Protein AF-A0A4R1XBB3-F1 (afdb_monomer_lite)

Foldseek 3Di:
DDPVVLVVVVVVVVVVLVVVVVVLVCVVVPCPNLVVQVPDPDDDVNHRPSVVVVVVSVVSVVVSVVVVVVVCVVSVVDPPPPPVD

pLDDT: mean 82.63, std 11.22, range [43.59, 96.31]

Organism: Acinetobacter calcoaceticus (NCBI:txid471)

Secondary structure (DSSP, 8-state):
--HHHHHHHHHHHHHHHHHHHHHHHHHHH-HHHHHHHHT---EETTEEHHHHHHHHHHHHHHHHHHHHHHHHHHTT-SPPTTTT-

Radius of gyration: 18.5 Å; chains: 1; bounding box: 52×24×48 Å

Structure (mmCIF, N/CA/C/O backbone):
data_AF-A0A4R1XBB3-F1
#
_entry.id   AF-A0A4R1XBB3-F1
#
loop_
_atom_site.group_PDB
_atom_site.id
_atom_site.type_symbol
_atom_site.label_atom_id
_atom_site.label_alt_id
_atom_site.label_comp_id
_atom_site.label_asym_id
_atom_site.label_entity_id
_atom_site.label_seq_id
_atom_site.pdbx_PDB_ins_code
_atom_site.Cartn_x
_atom_site.Cartn_y
_atom_site.Cartn_z
_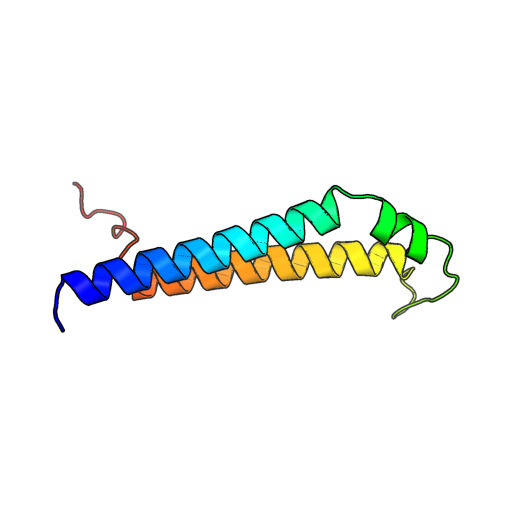atom_site.occupancy
_atom_site.B_iso_or_equiv
_atom_site.auth_seq_id
_atom_site.auth_comp_id
_atom_site.auth_asym_id
_atom_site.auth_atom_id
_atom_site.pdbx_PDB_model_num
ATOM 1 N N . MET A 1 1 ? -13.746 -3.209 30.655 1.00 53.84 1 MET A N 1
ATOM 2 C CA . MET A 1 1 ? -12.871 -2.254 29.933 1.00 53.84 1 MET A CA 1
ATOM 3 C C . M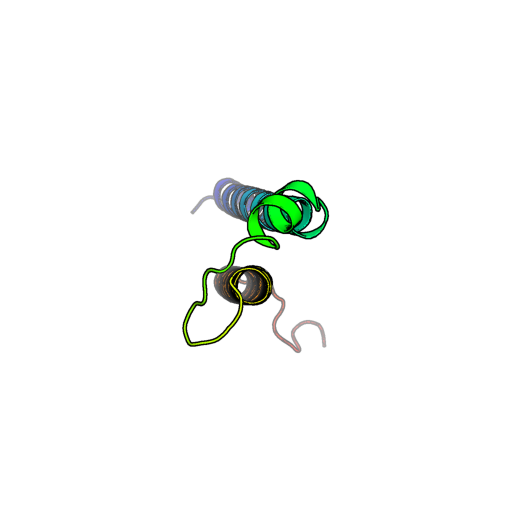ET A 1 1 ? -13.597 -0.910 29.857 1.00 53.84 1 MET A C 1
ATOM 5 O O . MET A 1 1 ? -14.794 -0.917 29.625 1.00 53.84 1 MET A O 1
ATOM 9 N N . ASN A 1 2 ? -12.948 0.222 30.146 1.00 57.34 2 ASN A N 1
ATOM 10 C CA . ASN A 1 2 ? -13.622 1.530 30.238 1.00 57.34 2 ASN A CA 1
ATOM 11 C C . ASN A 1 2 ? -13.989 2.064 28.833 1.00 57.34 2 ASN A C 1
ATOM 13 O O . ASN A 1 2 ? -13.103 2.153 27.982 1.00 57.34 2 ASN A O 1
ATOM 17 N N . ASN A 1 3 ? -15.250 2.457 28.597 1.00 66.25 3 ASN A N 1
ATOM 18 C CA . ASN A 1 3 ? -15.776 2.878 27.280 1.00 66.25 3 ASN A CA 1
ATOM 19 C C . ASN A 1 3 ? -14.957 3.993 26.596 1.00 66.25 3 ASN A C 1
ATOM 21 O O . ASN A 1 3 ? -14.896 4.070 25.370 1.00 66.25 3 ASN A O 1
ATOM 25 N N . ARG A 1 4 ? -14.272 4.841 27.376 1.00 72.00 4 ARG A N 1
ATOM 26 C CA . ARG A 1 4 ? -13.365 5.877 26.849 1.00 72.00 4 ARG A CA 1
ATOM 27 C C . ARG A 1 4 ? -12.109 5.314 26.182 1.00 72.00 4 ARG A C 1
ATOM 29 O O . ARG A 1 4 ? -11.691 5.830 25.151 1.00 72.00 4 ARG A O 1
ATOM 36 N N . ASN A 1 5 ? -11.517 4.267 26.751 1.00 74.12 5 ASN A N 1
ATOM 37 C CA . ASN A 1 5 ? -10.299 3.668 26.202 1.00 74.12 5 ASN A CA 1
ATOM 38 C C . ASN A 1 5 ? -10.595 2.929 24.893 1.00 74.12 5 ASN A C 1
ATOM 40 O O . ASN A 1 5 ? -9.793 2.991 23.969 1.00 74.12 5 ASN A O 1
ATOM 44 N N . TYR A 1 6 ? -11.783 2.327 24.801 1.00 73.44 6 TYR A N 1
ATOM 45 C CA . TYR A 1 6 ? -12.270 1.631 23.612 1.00 73.44 6 TYR A CA 1
ATOM 46 C C . TYR A 1 6 ? -12.448 2.561 22.402 1.00 73.44 6 TYR A C 1
ATOM 48 O O . TYR A 1 6 ? -11.905 2.315 21.328 1.00 73.44 6 TYR A O 1
ATOM 56 N N . LYS A 1 7 ? -13.129 3.702 22.581 1.00 78.25 7 LYS A N 1
ATOM 57 C CA . LYS A 1 7 ? -13.269 4.692 21.498 1.00 78.25 7 LYS A CA 1
ATOM 58 C C . LYS A 1 7 ? -11.922 5.261 21.050 1.00 78.25 7 LYS A C 1
ATOM 60 O O . LYS A 1 7 ? -11.719 5.519 19.868 1.00 78.25 7 LYS A O 1
ATOM 65 N N . LYS A 1 8 ? -10.986 5.435 21.988 1.00 83.25 8 LYS A N 1
ATOM 66 C CA . LYS A 1 8 ? -9.646 5.947 21.688 1.00 83.25 8 LYS A CA 1
ATOM 67 C C . LYS A 1 8 ? -8.831 4.965 20.839 1.00 83.25 8 LYS A C 1
ATOM 69 O O . LYS A 1 8 ? -8.169 5.404 19.904 1.00 83.25 8 LYS A O 1
ATOM 74 N N . SER A 1 9 ? -8.896 3.658 21.113 1.00 81.12 9 SER A N 1
ATOM 75 C CA . SER A 1 9 ? -8.212 2.648 20.288 1.00 81.12 9 SER A CA 1
ATOM 76 C C . SER A 1 9 ? -8.749 2.596 18.856 1.00 81.12 9 SER A C 1
ATOM 78 O O . SER A 1 9 ? -7.955 2.488 17.926 1.00 81.12 9 SER A O 1
ATOM 80 N N . ILE A 1 10 ? -10.061 2.768 18.671 1.00 84.06 10 ILE A N 1
ATOM 81 C CA . ILE A 1 10 ? -10.697 2.826 17.345 1.00 84.06 10 ILE A CA 1
ATOM 82 C C . ILE A 1 10 ? -10.222 4.052 16.554 1.00 84.06 10 ILE A C 1
ATOM 84 O O . ILE A 1 10 ? -9.825 3.939 15.397 1.00 84.06 10 ILE A O 1
ATOM 88 N N . GLN A 1 11 ? -10.182 5.229 17.186 1.00 86.19 11 GLN A N 1
ATOM 89 C CA . GLN A 1 11 ? -9.682 6.444 16.530 1.00 86.19 11 GLN A CA 1
ATOM 90 C C . GLN A 1 11 ? -8.215 6.314 16.113 1.00 86.19 11 GLN A C 1
ATOM 92 O O . GLN A 1 11 ? -7.847 6.710 15.010 1.00 86.19 11 GLN A O 1
ATOM 97 N N . ILE A 1 12 ? -7.380 5.735 16.980 1.00 88.62 12 ILE A N 1
ATOM 98 C CA . ILE A 1 12 ? -5.964 5.503 16.685 1.00 88.62 12 ILE A CA 1
ATOM 99 C C . ILE A 1 12 ? -5.817 4.540 15.499 1.00 88.62 12 ILE A C 1
ATOM 101 O O . ILE A 1 12 ? -5.093 4.862 14.559 1.00 88.62 12 ILE A O 1
ATOM 105 N N . LYS A 1 13 ? -6.546 3.412 15.501 1.00 89.19 13 LYS A N 1
ATOM 106 C CA . LYS A 1 13 ? -6.616 2.456 14.380 1.00 89.19 13 LYS A CA 1
ATOM 107 C C . LYS A 1 13 ? -6.923 3.180 13.063 1.00 89.19 13 LYS A C 1
ATOM 109 O O . LYS A 1 13 ? -6.160 3.058 12.108 1.00 89.19 13 LYS A O 1
ATOM 114 N N . ASN A 1 14 ? -7.976 3.998 13.037 1.00 89.12 14 ASN A N 1
ATOM 115 C CA . ASN A 1 14 ? -8.411 4.697 11.824 1.00 89.12 14 ASN A CA 1
ATOM 116 C C . ASN A 1 14 ? -7.382 5.720 11.327 1.00 89.12 14 ASN A C 1
ATOM 118 O O . ASN A 1 14 ? -7.178 5.843 10.122 1.00 89.12 14 ASN A O 1
ATOM 122 N N . ILE A 1 15 ? -6.689 6.417 12.232 1.00 93.19 15 ILE A N 1
ATOM 123 C CA . ILE A 1 15 ? -5.599 7.333 11.861 1.00 93.19 15 ILE A CA 1
ATOM 124 C C . ILE A 1 15 ? -4.446 6.566 11.206 1.00 93.19 15 ILE A C 1
ATOM 126 O O . ILE A 1 15 ? -3.930 7.011 10.182 1.00 93.19 15 ILE A O 1
ATOM 130 N N . PHE A 1 16 ? -4.063 5.409 11.753 1.00 92.81 16 PHE A N 1
ATOM 131 C CA . PHE A 1 16 ? -3.011 4.577 11.166 1.00 92.81 16 PHE A CA 1
ATOM 132 C C . PHE A 1 16 ? -3.374 4.086 9.760 1.00 92.81 16 PHE A C 1
ATOM 134 O O . PHE A 1 16 ? -2.560 4.233 8.848 1.00 92.81 16 PHE A O 1
ATOM 141 N N . PHE A 1 17 ? -4.587 3.559 9.558 1.00 92.62 17 PHE A N 1
ATOM 142 C CA . PHE A 1 17 ? -5.030 3.120 8.228 1.00 92.62 17 PHE A CA 1
ATOM 143 C C . PHE A 1 17 ? -5.157 4.285 7.247 1.00 92.62 17 PHE A C 1
ATOM 145 O O . PHE A 1 17 ? -4.709 4.175 6.109 1.00 92.62 17 PHE A O 1
ATOM 152 N N . SER A 1 18 ? -5.687 5.426 7.690 1.00 92.88 18 SER A N 1
ATOM 153 C CA . SER A 1 18 ? -5.767 6.637 6.869 1.00 92.88 18 SER A CA 1
ATOM 154 C C . SER A 1 18 ? -4.382 7.096 6.406 1.00 92.88 18 SER A C 1
ATOM 156 O O . SER A 1 18 ? -4.171 7.335 5.217 1.00 92.88 18 SER A O 1
ATOM 158 N N . LEU A 1 19 ? -3.399 7.127 7.313 1.00 96.31 19 LEU A N 1
ATOM 159 C CA . LEU A 1 19 ? -2.022 7.477 6.971 1.00 96.31 19 LEU A CA 1
ATOM 160 C C . LEU A 1 19 ? -1.385 6.454 6.017 1.0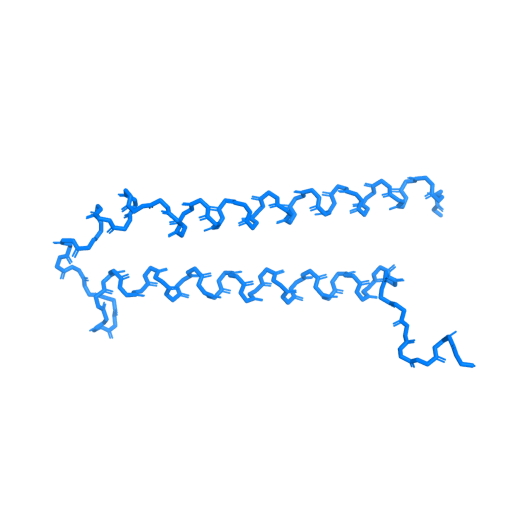0 96.31 19 LEU A C 1
ATOM 162 O O . LEU A 1 19 ? -0.696 6.843 5.077 1.00 96.31 19 LEU A O 1
ATOM 166 N N . TYR A 1 20 ? -1.639 5.161 6.227 1.00 94.00 20 TYR A N 1
ATOM 167 C CA . TYR A 1 20 ? -1.191 4.089 5.336 1.00 94.00 20 TYR A CA 1
ATOM 168 C C . TYR A 1 20 ? -1.735 4.254 3.909 1.00 94.00 20 TYR A C 1
ATOM 170 O O . TYR A 1 20 ? -0.960 4.248 2.950 1.00 94.00 20 TYR A O 1
ATOM 178 N N . PHE A 1 21 ? -3.045 4.470 3.755 1.00 93.69 21 PHE A N 1
ATOM 179 C CA . PHE A 1 21 ? -3.660 4.693 2.445 1.00 93.69 21 PHE A CA 1
ATOM 180 C C . PHE A 1 21 ? -3.195 6.001 1.805 1.00 93.69 21 PHE A C 1
ATOM 182 O O . PHE A 1 21 ? -2.965 6.038 0.599 1.00 93.69 21 PHE A O 1
ATOM 189 N N . LEU A 1 22 ? -2.995 7.056 2.596 1.00 94.44 22 LEU A N 1
ATOM 190 C CA . LEU A 1 22 ? -2.460 8.326 2.113 1.00 94.44 22 LEU A CA 1
ATOM 191 C C . LEU A 1 22 ? -1.037 8.161 1.569 1.00 94.44 22 LEU A C 1
ATOM 193 O O . LEU A 1 22 ? -0.728 8.691 0.505 1.00 94.44 22 LEU A O 1
ATOM 197 N N . LEU A 1 23 ? -0.184 7.384 2.241 1.00 93.19 23 LEU A N 1
ATOM 198 C CA . LEU A 1 23 ? 1.156 7.062 1.745 1.00 93.19 23 LEU A CA 1
ATOM 199 C C . LEU A 1 23 ? 1.102 6.237 0.456 1.00 93.19 23 LEU A C 1
ATOM 201 O O . LEU A 1 23 ? 1.799 6.576 -0.500 1.00 93.19 23 LEU A O 1
ATOM 205 N N . LEU A 1 24 ? 0.252 5.205 0.394 1.00 92.19 24 LEU A N 1
ATOM 206 C CA . LEU A 1 24 ? 0.026 4.440 -0.839 1.00 92.19 24 LEU A CA 1
ATOM 207 C C . LEU A 1 24 ? -0.449 5.340 -1.984 1.00 92.19 24 LEU A C 1
ATOM 209 O O . LEU A 1 24 ? -0.001 5.181 -3.119 1.00 92.19 24 LEU A O 1
ATOM 213 N N . LEU A 1 25 ? -1.312 6.312 -1.689 1.00 91.38 25 LEU A N 1
ATOM 214 C CA . LEU A 1 25 ? -1.819 7.269 -2.663 1.00 91.38 25 LEU A CA 1
ATOM 215 C C . LEU A 1 25 ? -0.724 8.228 -3.129 1.00 91.38 25 LEU A C 1
ATOM 217 O O . LEU A 1 25 ? -0.599 8.445 -4.328 1.00 91.38 25 LEU A O 1
ATOM 221 N N . ILE A 1 26 ? 0.120 8.743 -2.232 1.00 91.38 26 ILE A N 1
ATOM 222 C CA . ILE A 1 26 ? 1.288 9.552 -2.615 1.00 91.38 26 ILE A CA 1
ATOM 223 C C . ILE A 1 26 ? 2.210 8.737 -3.527 1.00 91.38 26 ILE A C 1
ATOM 225 O O . ILE A 1 26 ? 2.599 9.216 -4.587 1.00 91.38 26 ILE A O 1
ATOM 229 N N . ILE A 1 27 ? 2.519 7.493 -3.168 1.00 87.69 27 ILE A N 1
ATOM 230 C CA . ILE A 1 27 ? 3.367 6.590 -3.963 1.00 87.69 27 ILE A CA 1
ATOM 231 C C . ILE A 1 27 ? 2.740 6.309 -5.343 1.00 87.69 27 ILE A C 1
ATOM 233 O O . ILE A 1 27 ? 3.443 6.232 -6.350 1.00 87.69 27 ILE A O 1
ATOM 237 N N . THR A 1 28 ? 1.413 6.211 -5.402 1.00 87.25 28 THR A N 1
ATOM 238 C CA . THR A 1 28 ? 0.652 5.989 -6.639 1.00 87.25 28 THR A CA 1
ATOM 239 C C . THR A 1 28 ? 0.600 7.231 -7.533 1.00 87.25 28 THR A C 1
ATOM 241 O O . THR A 1 28 ? 0.769 7.133 -8.745 1.00 87.25 28 THR A O 1
ATOM 244 N N . VAL A 1 29 ? 0.347 8.403 -6.948 1.00 86.06 29 VAL A N 1
ATOM 245 C CA . VAL A 1 29 ? 0.104 9.663 -7.669 1.00 86.06 29 VAL A CA 1
ATOM 246 C C . VAL A 1 29 ? 1.407 10.361 -8.045 1.00 86.06 29 VAL A C 1
ATOM 248 O O . VAL A 1 29 ? 1.441 11.089 -9.033 1.00 86.06 29 VAL A O 1
ATOM 251 N N . THR A 1 30 ? 2.491 10.150 -7.292 1.00 82.31 30 THR A N 1
ATOM 252 C CA . THR A 1 30 ? 3.767 10.828 -7.543 1.00 82.31 30 THR A CA 1
ATOM 253 C C . THR A 1 30 ? 4.619 10.007 -8.516 1.00 82.31 30 THR A C 1
ATOM 255 O O . THR A 1 30 ? 5.193 8.988 -8.125 1.00 82.31 30 THR A O 1
ATOM 258 N N . PRO A 1 31 ? 4.793 10.452 -9.775 1.00 67.50 31 PRO A N 1
ATOM 259 C CA . PRO A 1 31 ? 5.485 9.662 -10.787 1.00 67.50 31 PRO A CA 1
ATOM 260 C C . PRO A 1 31 ? 6.997 9.562 -10.546 1.00 67.50 31 PRO A C 1
ATOM 262 O O . PRO A 1 31 ? 7.639 8.727 -11.170 1.00 67.50 31 PRO A O 1
ATOM 265 N N . ASN A 1 32 ? 7.581 10.353 -9.636 1.00 72.31 32 ASN A N 1
ATOM 266 C CA . ASN A 1 32 ? 9.021 10.317 -9.345 1.00 72.31 32 ASN A CA 1
ATOM 267 C C . ASN A 1 32 ? 9.522 8.924 -8.936 1.00 72.31 32 ASN A C 1
ATOM 269 O O . ASN A 1 32 ? 10.608 8.529 -9.354 1.00 72.31 32 ASN A O 1
ATOM 273 N N . PHE A 1 33 ? 8.735 8.160 -8.172 1.00 69.06 33 PHE A N 1
ATOM 274 C CA . PHE A 1 33 ? 9.105 6.784 -7.828 1.00 69.06 33 PHE A CA 1
ATOM 275 C C . PHE A 1 33 ? 8.985 5.849 -9.031 1.00 69.06 33 PHE A C 1
ATOM 277 O O . PHE A 1 33 ? 9.876 5.044 -9.276 1.00 69.06 33 PHE A O 1
ATOM 284 N N . TYR A 1 34 ? 7.929 5.997 -9.828 1.00 72.69 34 TYR A N 1
ATOM 285 C CA . TYR A 1 34 ? 7.705 5.175 -11.014 1.00 72.69 34 TYR A CA 1
ATOM 286 C C . TYR A 1 34 ? 8.763 5.409 -12.105 1.00 72.69 34 TYR A C 1
ATOM 288 O O . TYR A 1 34 ? 9.326 4.448 -12.623 1.00 72.69 34 TYR A O 1
ATOM 296 N N . ILE A 1 35 ? 9.085 6.669 -12.414 1.00 72.56 35 ILE A N 1
ATOM 297 C CA . ILE A 1 35 ? 10.045 7.054 -13.463 1.00 72.56 35 ILE A CA 1
ATOM 298 C C . ILE A 1 35 ? 11.464 6.586 -13.115 1.00 72.56 35 ILE A C 1
ATOM 300 O O . ILE A 1 35 ? 12.203 6.148 -13.996 1.00 72.56 35 ILE A O 1
ATOM 304 N N . GLY A 1 36 ? 11.838 6.612 -11.830 1.00 72.44 36 GLY A N 1
ATOM 305 C CA . GLY A 1 36 ? 13.136 6.103 -11.377 1.00 72.44 36 GLY A CA 1
ATOM 306 C C . GLY A 1 36 ? 13.326 4.600 -11.616 1.00 72.44 36 GLY A C 1
ATOM 307 O O . GLY A 1 36 ? 14.456 4.131 -11.716 1.00 72.44 36 GLY A O 1
ATOM 308 N N . ILE A 1 37 ? 12.229 3.849 -11.742 1.00 70.62 37 ILE A N 1
ATOM 309 C CA . ILE A 1 37 ? 12.230 2.388 -11.870 1.00 70.62 37 ILE A CA 1
ATOM 310 C C . ILE A 1 37 ? 11.815 1.952 -13.291 1.00 70.62 37 ILE A C 1
ATOM 312 O O . ILE A 1 37 ? 12.198 0.874 -13.740 1.00 70.62 37 ILE A O 1
ATOM 316 N N . SER A 1 38 ? 11.084 2.785 -14.044 1.00 69.19 38 SER A N 1
ATOM 317 C CA . SER A 1 38 ? 10.544 2.449 -15.371 1.00 69.19 38 SER A CA 1
ATOM 318 C C . SER A 1 38 ? 11.609 2.258 -16.451 1.00 69.19 38 SER A C 1
ATOM 320 O O . SER A 1 38 ? 11.376 1.526 -17.406 1.00 69.19 38 SER A O 1
ATOM 322 N N . GLY A 1 39 ? 12.773 2.901 -16.312 1.00 70.81 39 GLY A N 1
ATOM 323 C CA . GLY A 1 39 ? 13.923 2.711 -17.207 1.00 70.81 39 GLY A CA 1
ATOM 324 C C . GLY A 1 39 ? 14.794 1.499 -16.861 1.00 70.81 39 GLY A C 1
ATOM 325 O O . GLY A 1 39 ? 15.782 1.237 -17.545 1.00 70.81 39 GLY A O 1
ATOM 326 N N . SER A 1 40 ? 14.468 0.778 -15.786 1.00 76.75 40 SER A N 1
ATOM 327 C CA . SER A 1 40 ? 15.249 -0.367 -15.332 1.00 76.75 40 SER A CA 1
ATOM 328 C C . SER A 1 40 ? 15.023 -1.584 -16.241 1.00 76.75 40 SER A C 1
ATOM 330 O O . SER A 1 40 ? 13.872 -1.978 -16.438 1.00 76.75 40 SER A O 1
ATOM 332 N N . PRO A 1 41 ? 16.083 -2.250 -16.742 1.00 78.31 41 PRO A N 1
ATOM 333 C CA . PRO A 1 41 ? 15.961 -3.484 -17.526 1.00 78.31 41 PRO A CA 1
ATOM 334 C C . PRO A 1 41 ? 15.648 -4.720 -16.663 1.00 78.31 41 PRO A C 1
ATOM 336 O O . PRO A 1 41 ? 15.670 -5.846 -17.154 1.00 78.31 41 PRO A O 1
ATOM 339 N N . TRP A 1 42 ? 15.409 -4.537 -15.362 1.00 82.00 42 TRP A N 1
ATOM 340 C CA . TRP A 1 42 ? 15.197 -5.636 -14.430 1.00 82.00 42 TRP A CA 1
ATOM 341 C C . TRP A 1 42 ? 13.820 -6.277 -14.619 1.00 82.00 42 TRP A C 1
ATOM 343 O O . TRP A 1 42 ? 12.788 -5.602 -14.679 1.00 82.00 42 TRP A O 1
ATOM 353 N N . LEU A 1 43 ? 13.820 -7.608 -14.667 1.00 86.00 43 LEU A N 1
ATOM 354 C CA . LEU A 1 43 ? 12.632 -8.441 -14.802 1.00 86.00 43 LEU A CA 1
ATOM 355 C C . LEU A 1 43 ? 12.439 -9.258 -13.526 1.00 86.00 43 LEU A C 1
ATOM 357 O O . LEU A 1 43 ? 13.369 -9.910 -13.052 1.00 86.00 43 LEU A O 1
ATOM 361 N N . ILE A 1 44 ? 11.216 -9.266 -13.004 1.00 83.88 44 ILE A N 1
ATOM 362 C CA . ILE A 1 44 ? 10.792 -10.162 -11.926 1.00 83.88 44 ILE A CA 1
ATOM 363 C C . ILE A 1 44 ? 9.789 -11.133 -12.536 1.00 83.88 44 ILE A C 1
ATOM 365 O O . ILE A 1 44 ? 8.740 -10.711 -13.011 1.00 83.88 44 ILE A O 1
ATOM 369 N N . LEU A 1 45 ? 10.117 -12.431 -12.558 1.00 85.44 45 LEU A N 1
ATOM 370 C CA . LEU A 1 45 ? 9.260 -13.476 -13.148 1.00 85.44 45 LEU A CA 1
ATOM 371 C C . LEU A 1 45 ? 8.865 -13.192 -14.617 1.00 85.44 45 LEU A C 1
ATOM 373 O O . LEU A 1 45 ? 7.785 -13.562 -15.064 1.00 85.44 45 LEU A O 1
ATOM 377 N N . GLY A 1 46 ? 9.733 -12.505 -15.370 1.00 86.38 46 GLY A N 1
ATOM 378 C CA . GLY A 1 46 ? 9.465 -12.093 -16.756 1.00 86.38 46 GLY A CA 1
ATOM 379 C C . GLY A 1 46 ? 8.60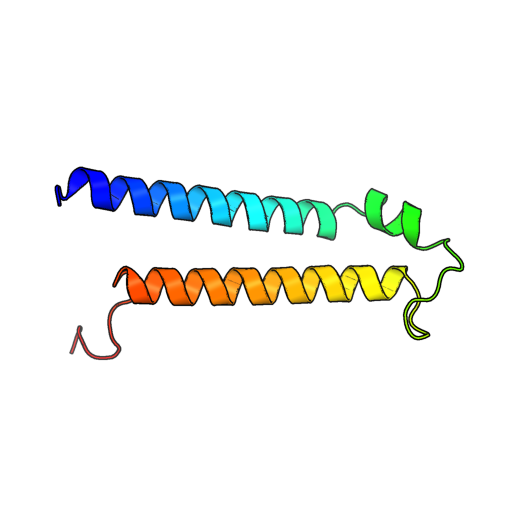6 -10.831 -16.899 1.00 86.38 46 GLY A C 1
ATOM 380 O O . GLY A 1 46 ? 8.387 -10.372 -18.016 1.00 86.38 46 GLY A O 1
ATOM 381 N N . ILE A 1 47 ? 8.160 -10.236 -15.791 1.00 85.06 47 ILE A N 1
ATOM 382 C CA . ILE A 1 47 ? 7.407 -8.983 -15.771 1.00 85.06 47 ILE A CA 1
ATOM 383 C C . ILE A 1 47 ? 8.387 -7.823 -15.524 1.00 85.06 47 ILE A C 1
ATOM 385 O O . ILE A 1 47 ? 9.200 -7.901 -14.595 1.00 85.06 47 ILE A O 1
ATOM 389 N N . PRO A 1 48 ? 8.328 -6.736 -16.315 1.00 88.19 48 PRO A N 1
ATOM 390 C CA . PRO A 1 48 ? 9.090 -5.519 -16.053 1.00 88.19 48 PRO A CA 1
ATOM 391 C C . PRO A 1 48 ? 8.883 -5.036 -14.621 1.00 88.19 48 PRO A C 1
ATOM 393 O O . PRO A 1 48 ? 7.748 -4.968 -14.142 1.00 88.19 48 PRO A O 1
ATOM 396 N N . LEU A 1 49 ? 9.967 -4.629 -13.959 1.00 83.75 49 LEU A N 1
ATOM 397 C CA . LEU A 1 49 ? 9.931 -4.112 -12.587 1.00 83.75 49 LEU A CA 1
ATOM 398 C C . LEU A 1 49 ? 8.881 -2.998 -12.403 1.00 83.75 49 LEU A C 1
ATOM 400 O O . LEU A 1 49 ? 8.215 -2.911 -11.375 1.00 83.75 49 LEU A O 1
ATOM 404 N N . SER A 1 50 ? 8.682 -2.199 -13.451 1.00 84.38 50 SER A N 1
ATOM 405 C CA . SER A 1 50 ? 7.684 -1.133 -13.526 1.00 84.38 50 SER A CA 1
ATOM 406 C C . SER A 1 50 ? 6.235 -1.631 -13.400 1.00 84.38 50 SER A C 1
ATOM 408 O O . SER A 1 50 ? 5.434 -1.012 -12.707 1.00 84.38 50 SER A O 1
ATOM 410 N N . LEU A 1 51 ? 5.893 -2.773 -14.007 1.00 86.06 51 LEU A N 1
ATOM 411 C CA . LEU A 1 51 ? 4.572 -3.399 -13.863 1.00 86.06 51 LEU A CA 1
ATOM 412 C C . LEU A 1 51 ? 4.425 -4.085 -12.502 1.00 86.06 51 LEU A C 1
ATOM 414 O O . LEU A 1 51 ? 3.379 -3.981 -11.867 1.00 86.06 51 LEU A O 1
ATOM 418 N N . PHE A 1 52 ? 5.485 -4.741 -12.025 1.00 87.88 52 PHE A N 1
ATOM 419 C CA . PHE A 1 52 ? 5.493 -5.378 -10.708 1.00 87.88 52 PHE A CA 1
ATOM 420 C C . PHE A 1 52 ? 5.218 -4.376 -9.573 1.00 87.88 52 PHE A C 1
ATOM 422 O O . PHE A 1 52 ? 4.483 -4.690 -8.640 1.00 87.88 52 PHE A O 1
ATOM 429 N N . TYR A 1 53 ? 5.732 -3.148 -9.688 1.00 87.69 53 TYR A N 1
ATOM 430 C CA . TYR A 1 53 ? 5.441 -2.042 -8.771 1.00 87.69 53 TYR A CA 1
ATOM 431 C C . TYR A 1 53 ? 3.934 -1.765 -8.627 1.00 87.69 53 TYR A C 1
ATOM 433 O O . TYR A 1 53 ? 3.426 -1.681 -7.509 1.00 87.69 53 TYR A O 1
ATOM 441 N N . TRP A 1 54 ? 3.196 -1.695 -9.739 1.00 88.44 54 TRP A N 1
ATOM 442 C CA . TRP A 1 54 ? 1.745 -1.476 -9.716 1.00 88.44 54 TRP A CA 1
ATOM 443 C C . TRP A 1 54 ? 0.988 -2.644 -9.089 1.00 88.44 54 TRP A C 1
ATOM 445 O O . TRP A 1 54 ? 0.068 -2.428 -8.300 1.00 88.44 54 TRP A O 1
ATOM 455 N N . PHE A 1 55 ? 1.401 -3.880 -9.385 1.00 91.19 55 PHE A N 1
ATOM 456 C CA . PHE A 1 55 ? 0.825 -5.059 -8.742 1.00 91.19 55 PHE A CA 1
ATOM 457 C C . PHE A 1 55 ? 1.073 -5.062 -7.233 1.00 91.19 55 PHE A C 1
ATOM 459 O O . PHE A 1 55 ? 0.153 -5.352 -6.472 1.00 91.19 55 PHE A O 1
ATOM 466 N N . ALA A 1 56 ? 2.270 -4.683 -6.783 1.00 90.75 56 ALA A N 1
ATOM 467 C CA . ALA A 1 56 ? 2.580 -4.581 -5.361 1.00 90.75 56 ALA A CA 1
ATOM 468 C C . ALA A 1 56 ? 1.681 -3.554 -4.653 1.00 90.75 56 ALA A C 1
ATOM 470 O O . ALA A 1 56 ? 1.126 -3.857 -3.598 1.00 90.75 56 ALA A O 1
ATOM 471 N N . ILE A 1 57 ? 1.468 -2.381 -5.261 1.00 91.75 57 ILE A N 1
ATOM 472 C CA . ILE A 1 57 ? 0.552 -1.354 -4.739 1.00 91.75 57 ILE A CA 1
ATOM 473 C C . ILE A 1 57 ? -0.885 -1.877 -4.682 1.00 91.75 57 ILE A C 1
ATOM 475 O O . ILE A 1 57 ? -1.549 -1.712 -3.662 1.00 91.75 57 ILE A O 1
ATOM 479 N N . ALA A 1 58 ? -1.366 -2.531 -5.743 1.00 93.69 58 ALA A N 1
ATOM 480 C CA . ALA A 1 58 ? -2.720 -3.081 -5.787 1.00 93.69 58 ALA A CA 1
ATOM 481 C C . ALA A 1 58 ? -2.941 -4.162 -4.715 1.00 93.69 58 ALA A C 1
ATOM 483 O O . ALA A 1 58 ? -3.973 -4.169 -4.045 1.00 93.69 58 ALA A O 1
ATOM 484 N N . VAL A 1 59 ? -1.956 -5.040 -4.511 1.00 95.50 59 VAL A N 1
ATOM 485 C CA . VAL A 1 59 ? -1.989 -6.068 -3.460 1.00 95.50 59 VAL A CA 1
ATOM 486 C C . VAL A 1 59 ? -1.968 -5.430 -2.073 1.00 95.50 59 VAL A C 1
ATOM 488 O O . VAL A 1 59 ? -2.766 -5.815 -1.222 1.00 95.50 59 VAL A O 1
ATOM 491 N N . MET A 1 60 ? -1.111 -4.431 -1.844 1.00 94.38 60 MET A N 1
ATOM 492 C CA . MET A 1 60 ? -1.079 -3.676 -0.586 1.00 94.38 60 MET A CA 1
ATOM 493 C C . MET A 1 60 ? -2.415 -2.979 -0.308 1.00 94.38 60 MET A C 1
ATOM 495 O O . MET A 1 60 ? -2.928 -3.068 0.804 1.00 94.38 60 MET A O 1
ATOM 499 N N . LEU A 1 61 ? -3.019 -2.355 -1.321 1.00 94.81 61 LEU A N 1
ATOM 500 C CA . LEU A 1 61 ? -4.327 -1.716 -1.209 1.00 94.81 61 LEU A CA 1
ATOM 501 C C . LEU A 1 61 ? -5.415 -2.730 -0.832 1.00 94.81 61 LEU A C 1
ATOM 503 O O . LEU A 1 61 ? -6.150 -2.513 0.131 1.00 94.81 61 LEU A O 1
ATOM 507 N N . MET A 1 62 ? -5.494 -3.843 -1.566 1.00 94.88 62 MET A N 1
ATOM 508 C CA . MET A 1 62 ? -6.464 -4.909 -1.313 1.00 94.88 62 MET A CA 1
ATOM 509 C C . MET A 1 62 ? -6.300 -5.478 0.099 1.00 94.88 62 MET A C 1
ATOM 511 O O . MET A 1 62 ? -7.273 -5.575 0.840 1.00 94.88 62 MET A O 1
ATOM 515 N N . PHE A 1 63 ? -5.064 -5.778 0.498 1.00 95.88 63 PHE A N 1
ATOM 516 C CA . PHE A 1 63 ? -4.757 -6.285 1.830 1.00 95.88 63 PHE A CA 1
ATOM 517 C C . PHE A 1 63 ? -5.128 -5.281 2.928 1.00 95.88 63 PHE A C 1
ATOM 519 O O . PHE A 1 63 ? -5.754 -5.660 3.915 1.00 95.88 63 PHE A O 1
ATOM 526 N N . GLY A 1 64 ? -4.804 -3.997 2.745 1.00 93.12 64 GLY A N 1
ATOM 527 C CA . GLY A 1 64 ? -5.158 -2.939 3.690 1.00 93.12 64 GLY A CA 1
ATOM 528 C C . GLY A 1 64 ? -6.666 -2.841 3.920 1.00 93.12 64 GLY A C 1
ATOM 529 O O . GLY A 1 64 ? -7.105 -2.764 5.066 1.00 93.12 64 GLY A O 1
ATOM 530 N N . LEU A 1 65 ? -7.458 -2.912 2.845 1.00 93.62 65 LEU A N 1
ATOM 531 C CA . LEU A 1 65 ? -8.922 -2.900 2.924 1.00 93.62 65 LEU A CA 1
ATOM 532 C C . LEU A 1 65 ? -9.469 -4.157 3.608 1.00 93.62 65 LEU A C 1
ATOM 534 O O . LEU A 1 65 ? -10.327 -4.050 4.479 1.00 93.62 65 LEU A O 1
ATOM 538 N N . SER A 1 66 ? -8.951 -5.342 3.268 1.00 93.31 66 SER A N 1
ATOM 539 C CA . SER A 1 66 ? -9.378 -6.595 3.902 1.00 93.31 66 SER A CA 1
ATOM 540 C C . SER A 1 66 ? -9.092 -6.611 5.403 1.00 93.31 66 SER A C 1
ATOM 542 O O . SER A 1 66 ? -9.946 -7.014 6.188 1.00 93.31 66 SER A O 1
ATOM 544 N N . VAL A 1 67 ? -7.912 -6.149 5.823 1.00 92.00 67 VAL A N 1
ATOM 545 C CA . VAL A 1 67 ? -7.556 -6.077 7.247 1.00 92.00 67 VAL A CA 1
ATOM 546 C C . VAL A 1 67 ? -8.430 -5.060 7.976 1.00 92.00 67 VAL A C 1
ATOM 548 O O . VAL A 1 67 ? -8.896 -5.347 9.075 1.00 92.00 67 VAL A O 1
ATOM 551 N N . MET A 1 68 ? -8.680 -3.895 7.373 1.00 91.12 68 MET A N 1
ATOM 552 C CA . MET A 1 68 ? -9.565 -2.883 7.950 1.00 91.12 68 MET A CA 1
ATOM 553 C C . MET A 1 68 ? -10.977 -3.439 8.163 1.00 91.12 68 MET A C 1
ATOM 555 O O . MET A 1 68 ? -11.487 -3.348 9.277 1.00 91.12 68 MET A O 1
ATOM 559 N N . TYR A 1 69 ? -11.539 -4.102 7.150 1.00 89.31 69 TYR A N 1
ATOM 560 C CA . TYR A 1 69 ? -12.849 -4.751 7.231 1.00 89.31 69 TYR A CA 1
ATOM 561 C C . TYR A 1 69 ? -12.921 -5.783 8.365 1.00 89.31 69 TYR A C 1
ATOM 563 O O . TYR A 1 69 ? -13.820 -5.726 9.197 1.00 89.31 69 TYR A O 1
ATOM 571 N N . LEU A 1 70 ? -11.939 -6.689 8.454 1.00 90.31 70 LEU A N 1
ATOM 572 C CA . LEU A 1 70 ? -11.904 -7.711 9.508 1.00 90.31 70 LEU A CA 1
ATOM 573 C C . LEU A 1 70 ? -11.767 -7.108 10.911 1.00 90.31 70 LEU A C 1
ATOM 575 O O . LEU A 1 70 ? -12.325 -7.632 11.874 1.00 90.31 70 LEU A O 1
ATOM 579 N N . LEU A 1 71 ? -11.011 -6.016 11.049 1.00 88.25 71 LEU A N 1
ATOM 580 C CA . LEU A 1 71 ? -10.883 -5.323 12.327 1.00 88.25 71 LEU A CA 1
ATOM 581 C C . LEU A 1 71 ? -12.188 -4.625 12.707 1.00 88.25 71 LEU A C 1
ATOM 583 O O . LEU A 1 71 ? -12.602 -4.722 13.855 1.00 88.25 71 LEU A O 1
ATOM 587 N N . GLU A 1 72 ? -12.828 -3.921 11.778 1.00 87.38 72 GLU A N 1
ATOM 588 C CA . GLU A 1 72 ? -14.112 -3.254 12.021 1.00 87.38 72 GLU A CA 1
ATOM 589 C C . GLU A 1 72 ? -15.226 -4.247 12.371 1.00 87.38 72 GLU A C 1
ATOM 591 O O . GLU A 1 72 ? -15.984 -3.986 13.306 1.00 87.38 72 GLU A O 1
ATOM 596 N N . ASP A 1 73 ? -15.258 -5.409 11.713 1.00 87.06 73 ASP A N 1
ATOM 597 C CA . ASP A 1 73 ? -16.136 -6.531 12.064 1.00 87.06 73 ASP A CA 1
ATOM 598 C C . ASP A 1 73 ? -15.855 -7.038 13.491 1.00 87.06 73 ASP A C 1
ATOM 600 O O . ASP A 1 73 ? -16.758 -7.130 14.322 1.00 87.06 73 ASP A O 1
ATOM 604 N N . HIS A 1 74 ? -14.581 -7.251 13.845 1.00 83.75 74 HIS A N 1
ATOM 605 C CA . HIS A 1 74 ? -14.199 -7.696 15.190 1.00 83.75 74 HIS A CA 1
ATOM 606 C C . HIS A 1 74 ? -14.522 -6.674 16.296 1.00 83.75 74 HIS A C 1
ATOM 608 O O . HIS A 1 74 ? -14.885 -7.054 17.410 1.00 83.75 74 HIS A O 1
ATOM 614 N N . PHE A 1 75 ? -14.394 -5.377 16.006 1.00 81.94 75 PHE A N 1
ATOM 615 C CA . PHE A 1 75 ? -14.772 -4.297 16.922 1.00 81.94 75 PHE A CA 1
ATOM 616 C C . PHE A 1 75 ? -16.291 -4.034 16.939 1.00 81.94 75 PHE A C 1
ATOM 618 O O . PHE A 1 75 ? -16.751 -3.168 17.689 1.00 81.94 75 PHE A O 1
ATOM 625 N N . GLY A 1 76 ? -17.086 -4.762 16.148 1.00 79.44 76 GLY A N 1
ATOM 626 C CA . GLY A 1 76 ? -18.531 -4.547 16.049 1.00 79.44 76 GLY A CA 1
ATOM 627 C C . GLY A 1 76 ? -18.882 -3.124 15.606 1.00 79.44 76 GLY A C 1
ATOM 628 O O . GLY A 1 76 ? -19.897 -2.578 16.031 1.00 79.44 76 GLY A O 1
ATOM 629 N N . GLU A 1 77 ? -18.003 -2.487 14.824 1.00 78.19 77 GLU A N 1
ATOM 630 C CA . GLU A 1 77 ? -18.248 -1.164 14.237 1.00 78.19 77 GLU A CA 1
ATOM 631 C C . GLU A 1 77 ? -19.204 -1.257 13.041 1.00 78.19 77 GLU A C 1
ATOM 633 O O . GLU A 1 77 ? -19.870 -0.275 12.716 1.00 78.19 77 GLU A O 1
ATOM 638 N N . ILE A 1 78 ? -19.286 -2.432 12.409 1.00 77.12 78 ILE A N 1
ATOM 639 C CA . ILE A 1 78 ? -20.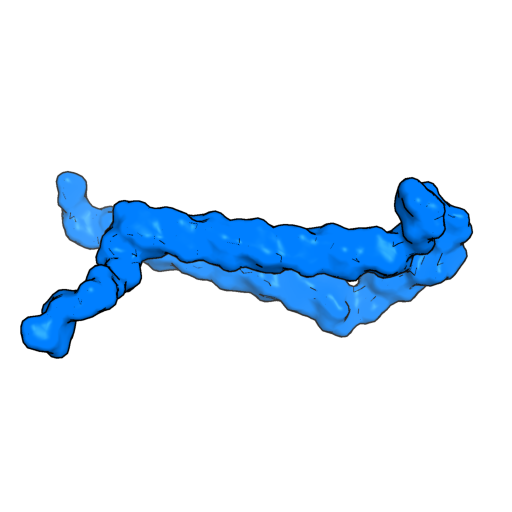185 -2.707 11.291 1.00 77.12 78 ILE A CA 1
ATOM 640 C C . ILE A 1 78 ? -21.527 -3.200 11.862 1.00 77.12 78 ILE A C 1
ATOM 642 O O . ILE A 1 78 ? -21.549 -4.248 12.513 1.00 77.12 78 ILE A O 1
ATOM 646 N N . PRO A 1 79 ? -22.646 -2.476 11.657 1.00 72.31 79 PRO A N 1
ATOM 647 C CA . PRO A 1 79 ? -23.962 -2.971 12.043 1.00 72.31 79 PRO A CA 1
ATOM 648 C C . PRO A 1 79 ? -24.259 -4.264 11.282 1.00 72.31 79 PRO A C 1
ATOM 650 O O . PRO A 1 79 ? -24.016 -4.354 10.075 1.00 72.31 79 PRO A O 1
ATOM 653 N N . ARG A 1 80 ? -24.770 -5.284 11.980 1.00 70.75 80 ARG A N 1
ATOM 654 C CA . ARG A 1 80 ? -25.136 -6.544 11.326 1.00 70.75 80 ARG A CA 1
ATOM 655 C C . ARG A 1 80 ? -26.308 -6.281 10.392 1.00 70.75 80 ARG A C 1
ATOM 657 O O . ARG A 1 80 ? -27.263 -5.595 10.757 1.00 70.75 80 ARG A O 1
ATOM 664 N N . GLU A 1 81 ? -26.230 -6.834 9.187 1.00 65.75 81 GLU A N 1
ATOM 665 C CA . GLU A 1 81 ? -27.310 -6.751 8.208 1.00 65.75 81 GLU A CA 1
ATOM 666 C C . GLU A 1 81 ? -28.627 -7.221 8.854 1.00 65.75 81 GLU A C 1
ATOM 668 O O . GLU A 1 81 ? -28.772 -8.393 9.206 1.00 65.75 81 GLU A O 1
ATOM 673 N N . GLY A 1 82 ? -29.564 -6.284 9.057 1.00 61.19 82 GLY A 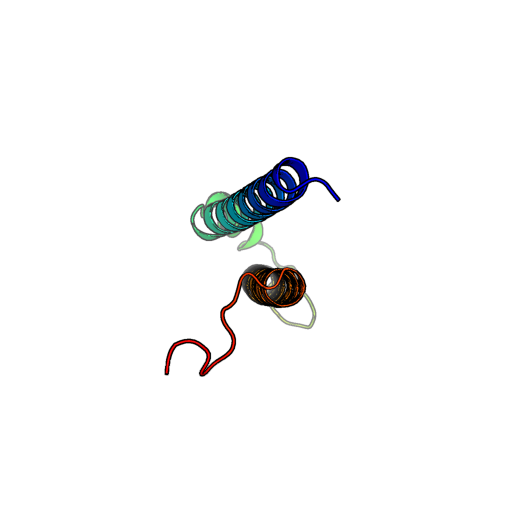N 1
ATOM 674 C CA . GLY A 1 82 ? -30.883 -6.541 9.647 1.00 61.19 82 GLY A CA 1
ATOM 675 C C . GLY A 1 82 ? -31.139 -5.985 11.056 1.00 61.19 82 GLY A C 1
ATOM 676 O O . GLY A 1 82 ? -32.243 -6.173 11.549 1.00 61.19 82 GLY A O 1
ATOM 677 N N . GLU A 1 83 ? -30.194 -5.294 11.705 1.00 58.47 83 GLU A N 1
ATOM 678 C CA . GLU A 1 83 ? -30.414 -4.731 13.059 1.00 58.47 83 GLU A CA 1
ATOM 679 C C . GLU A 1 83 ? -31.185 -3.391 13.092 1.00 58.47 83 GLU A C 1
ATOM 681 O O . GLU A 1 83 ? -31.518 -2.910 14.173 1.00 58.47 83 GLU A O 1
ATOM 686 N N . ASP A 1 84 ? -31.559 -2.854 11.923 1.00 57.16 84 ASP A N 1
ATOM 687 C CA . ASP A 1 84 ? -32.405 -1.656 11.766 1.00 57.16 84 ASP A CA 1
ATOM 688 C C . ASP A 1 84 ? -33.775 -1.957 11.101 1.00 57.16 84 ASP A C 1
ATOM 690 O O . ASP A 1 84 ? -34.356 -1.081 10.453 1.00 57.16 84 ASP A O 1
ATOM 694 N N . GLN A 1 85 ? -34.295 -3.190 11.219 1.00 43.59 85 GLN A N 1
ATOM 695 C CA . GLN A 1 85 ? -35.656 -3.558 10.775 1.00 43.59 85 GLN A CA 1
ATOM 696 C C . GLN A 1 85 ? -36.569 -3.947 11.939 1.00 43.59 85 GLN A C 1
ATOM 698 O O . GLN A 1 85 ? -36.204 -4.867 12.703 1.00 43.59 85 GLN A O 1
#

Sequence (85 aa):
MNNRNYKKSIQIKNIFFSLYFLLLLIITVTPNFYIGISGSPWLILGIPLSLFYWFAIAVMLMFGLSVMYLLEDHFGEIPREGEDQ